Protein AF-A0A327J1Z2-F1 (afdb_monomer_lite)

Radius of gyration: 12.58 Å; chains: 1; bounding box: 40×20×29 Å

Sequence (59 aa):
KEKIGTHTLRKTFGYHAHKNGYDITLIQKLFNHSSPSVTLRYIGITQDKLDDVYMSLDL

pLDDT: mean 87.51, std 11.82, range [52.09, 97.62]

Structure (mmCIF, N/CA/C/O backbone):
data_AF-A0A327J1Z2-F1
#
_entry.id   AF-A0A327J1Z2-F1
#
loop_
_atom_site.group_PDB
_atom_site.id
_atom_site.type_symbol
_atom_site.label_atom_id
_atom_site.label_alt_id
_atom_site.label_comp_id
_atom_site.label_asym_id
_atom_site.label_entity_id
_atom_site.label_seq_id
_atom_site.pdbx_PDB_ins_code
_atom_site.Cartn_x
_atom_site.Cartn_y
_atom_site.Cartn_z
_atom_site.occupancy
_atom_site.B_iso_or_equiv
_atom_site.auth_seq_id
_atom_site.auth_comp_id
_atom_site.auth_asym_id
_atom_site.auth_atom_id
_atom_site.pdbx_PDB_model_num
ATOM 1 N N . LYS A 1 1 ? 6.653 -6.725 18.928 1.00 52.09 1 LYS A N 1
ATOM 2 C CA . LYS A 1 1 ? 7.579 -5.586 18.700 1.00 52.09 1 LYS A CA 1
ATOM 3 C C . LYS A 1 1 ? 7.619 -5.333 17.197 1.00 52.09 1 LYS A C 1
ATOM 5 O O . LYS A 1 1 ? 8.119 -6.196 16.482 1.00 52.09 1 LYS A O 1
ATOM 10 N N . 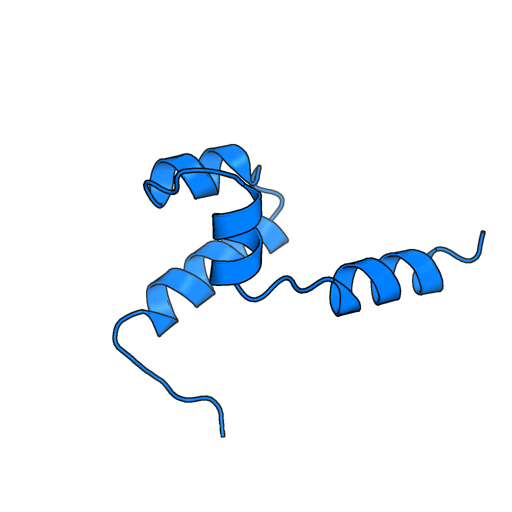GLU A 1 2 ? 7.008 -4.254 16.708 1.00 66.75 2 GLU A N 1
ATOM 11 C CA . GLU A 1 2 ? 7.079 -3.927 15.278 1.00 66.75 2 GLU A CA 1
ATOM 12 C C . GLU A 1 2 ? 8.531 -3.628 14.894 1.00 66.75 2 GLU A C 1
ATOM 14 O O . GLU A 1 2 ? 9.245 -2.921 15.607 1.00 66.75 2 GLU A O 1
ATOM 19 N N . LYS A 1 3 ? 9.003 -4.236 13.803 1.00 79.12 3 LYS A N 1
ATOM 20 C CA . LYS A 1 3 ? 10.375 -4.050 13.328 1.00 79.12 3 LYS A CA 1
ATOM 21 C C . LYS A 1 3 ? 10.428 -2.768 12.500 1.00 79.12 3 LYS A C 1
ATOM 23 O O . LYS A 1 3 ? 9.856 -2.713 11.412 1.00 79.12 3 LYS A O 1
ATOM 28 N N . ILE A 1 4 ? 11.117 -1.751 13.013 1.00 86.94 4 ILE A N 1
ATOM 29 C CA . ILE A 1 4 ? 11.429 -0.539 12.251 1.00 86.94 4 ILE A CA 1
ATOM 30 C C . ILE A 1 4 ? 12.593 -0.866 11.312 1.00 86.94 4 ILE A C 1
ATOM 32 O O . ILE A 1 4 ? 13.644 -1.325 11.752 1.00 86.94 4 ILE A O 1
ATOM 36 N N . GLY A 1 5 ? 12.391 -0.654 10.017 1.00 91.06 5 GLY A N 1
ATOM 37 C CA . GLY A 1 5 ? 13.391 -0.831 8.972 1.00 91.06 5 GLY A CA 1
ATOM 38 C C . GLY A 1 5 ? 13.335 0.306 7.956 1.00 91.06 5 GLY A C 1
ATOM 39 O O . GLY A 1 5 ? 12.516 1.219 8.059 1.00 91.06 5 GLY A O 1
ATOM 40 N N . THR A 1 6 ? 14.179 0.232 6.930 1.00 93.62 6 THR A N 1
ATOM 41 C CA . THR A 1 6 ? 14.344 1.284 5.905 1.00 93.62 6 THR A CA 1
ATOM 42 C C . THR A 1 6 ? 13.054 1.632 5.154 1.00 93.62 6 THR A C 1
ATOM 44 O O . THR A 1 6 ? 12.886 2.751 4.681 1.00 93.62 6 THR A O 1
ATOM 47 N N . HIS A 1 7 ? 12.105 0.696 5.085 1.00 93.75 7 HIS A N 1
ATOM 48 C CA . HIS A 1 7 ? 10.816 0.881 4.418 1.00 93.75 7 HIS A CA 1
ATOM 49 C C . HIS A 1 7 ? 9.684 1.329 5.348 1.00 93.75 7 HIS A C 1
ATOM 51 O O . HIS A 1 7 ? 8.603 1.643 4.850 1.00 93.75 7 HIS A O 1
ATOM 57 N N . THR A 1 8 ? 9.892 1.357 6.669 1.00 93.69 8 THR A N 1
ATOM 58 C CA . THR A 1 8 ? 8.819 1.619 7.643 1.00 93.69 8 THR A CA 1
ATOM 59 C C . THR A 1 8 ? 8.154 2.964 7.384 1.00 93.69 8 THR A C 1
ATOM 61 O O . THR A 1 8 ? 6.945 2.994 7.199 1.00 93.69 8 THR A O 1
ATOM 64 N N . LEU A 1 9 ? 8.928 4.042 7.222 1.00 95.00 9 LEU A N 1
ATOM 65 C CA . LEU A 1 9 ? 8.378 5.374 6.931 1.00 95.00 9 LEU A CA 1
ATOM 66 C C . LEU A 1 9 ? 7.551 5.402 5.641 1.00 95.00 9 LEU A C 1
ATOM 68 O O . LEU A 1 9 ? 6.465 5.974 5.610 1.00 95.00 9 LEU A O 1
ATOM 72 N N . ARG A 1 10 ? 8.024 4.735 4.581 1.00 95.75 10 ARG A N 1
ATOM 73 C CA . ARG A 1 10 ? 7.306 4.661 3.300 1.00 95.75 10 ARG A CA 1
ATOM 74 C C . ARG A 1 10 ? 5.985 3.900 3.436 1.00 95.75 10 ARG A C 1
ATOM 76 O O . ARG A 1 10 ? 4.983 4.313 2.862 1.00 95.75 10 ARG A O 1
ATOM 83 N N . LYS A 1 11 ? 5.968 2.807 4.203 1.00 94.75 11 LYS A N 1
ATOM 84 C CA . LYS A 1 11 ? 4.751 2.033 4.493 1.00 94.75 11 LYS A CA 1
ATOM 85 C C . LYS A 1 11 ? 3.761 2.844 5.323 1.00 94.75 11 LYS A C 1
ATOM 87 O O . LYS A 1 11 ? 2.592 2.914 4.959 1.00 94.75 11 LYS A O 1
ATOM 92 N N . THR A 1 12 ? 4.247 3.506 6.373 1.00 94.00 12 THR A N 1
ATOM 93 C CA . THR A 1 12 ? 3.454 4.397 7.229 1.00 94.00 12 THR A CA 1
ATOM 94 C C . THR A 1 12 ? 2.832 5.525 6.411 1.00 94.00 12 THR A C 1
ATOM 96 O O . THR A 1 12 ? 1.627 5.733 6.491 1.00 94.00 12 THR A O 1
ATOM 99 N N . PHE A 1 13 ? 3.609 6.189 5.552 1.00 95.94 13 PHE A N 1
ATOM 100 C CA . PHE A 1 13 ? 3.092 7.211 4.643 1.00 95.94 13 PHE A CA 1
ATOM 101 C C . PHE A 1 13 ? 1.949 6.675 3.768 1.00 95.94 13 PHE A C 1
ATOM 103 O O . PHE A 1 13 ? 0.876 7.270 3.733 1.00 95.94 13 PHE A O 1
ATOM 110 N N . GLY A 1 14 ? 2.151 5.535 3.099 1.00 95.56 14 GLY A N 1
ATOM 111 C CA . GLY A 1 14 ? 1.133 4.960 2.215 1.00 95.56 14 GLY A CA 1
ATOM 112 C C . GLY A 1 14 ? -0.137 4.543 2.955 1.00 95.56 14 GLY A C 1
ATOM 113 O O . GLY A 1 14 ? -1.237 4.770 2.461 1.00 95.56 14 GLY A O 1
ATOM 114 N N . TYR A 1 15 ? 0.010 3.996 4.164 1.00 94.56 15 TYR A N 1
ATOM 115 C CA . TYR A 1 15 ? -1.112 3.657 5.036 1.00 94.56 15 TYR A CA 1
ATOM 116 C C . TYR A 1 15 ? -1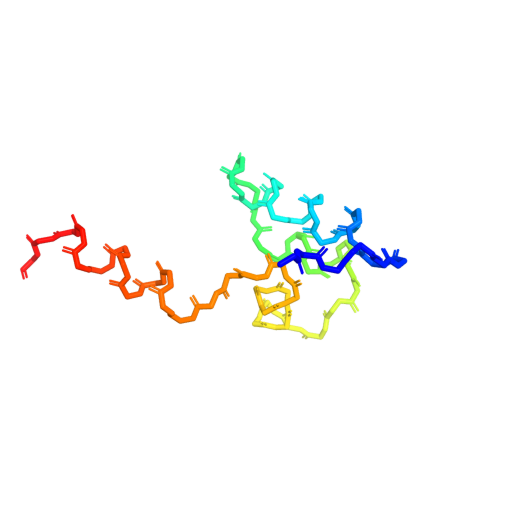.932 4.895 5.423 1.00 94.56 15 TYR A C 1
ATOM 118 O O . TYR A 1 15 ? -3.156 4.892 5.292 1.00 94.56 15 TYR A O 1
ATOM 126 N N . HIS A 1 16 ? -1.271 5.974 5.853 1.00 94.75 16 HIS A N 1
ATOM 127 C CA . HIS A 1 16 ? -1.957 7.215 6.216 1.00 94.75 16 HIS A CA 1
ATOM 128 C C . HIS A 1 16 ? -2.576 7.919 5.008 1.00 94.75 16 HIS A C 1
ATOM 130 O O . HIS A 1 16 ? -3.684 8.433 5.126 1.00 94.75 16 HIS A O 1
ATOM 136 N N . ALA A 1 17 ? -1.919 7.904 3.847 1.00 95.75 17 ALA A N 1
ATOM 137 C CA . ALA A 1 17 ? -2.495 8.429 2.613 1.00 95.75 17 ALA A CA 1
ATOM 138 C C . ALA A 1 17 ? -3.801 7.697 2.265 1.00 95.75 17 ALA A C 1
ATOM 140 O O . ALA A 1 17 ? -4.828 8.339 2.067 1.00 95.75 17 ALA A O 1
ATOM 141 N N . HIS A 1 18 ? -3.801 6.362 2.299 1.00 93.94 18 HIS A N 1
ATOM 142 C CA . HIS A 1 18 ? -5.015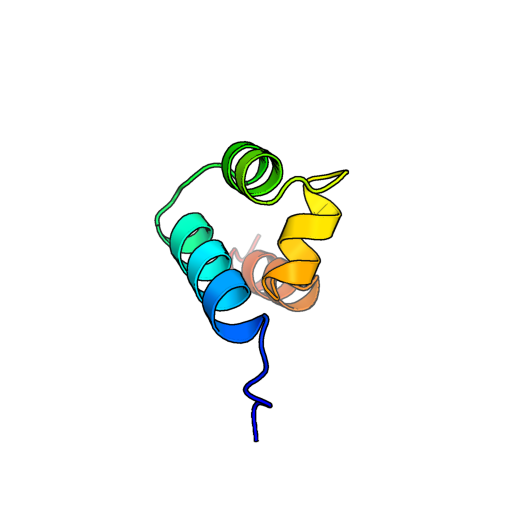 5.583 2.054 1.00 93.94 18 HIS A CA 1
ATOM 143 C C . HIS A 1 18 ? -6.108 5.878 3.096 1.00 93.94 18 HIS A C 1
ATOM 145 O O . HIS A 1 18 ? -7.261 6.105 2.744 1.00 93.94 18 HIS A O 1
ATOM 151 N N . LYS A 1 19 ? -5.748 5.951 4.386 1.00 90.50 19 LYS A N 1
ATOM 152 C CA . LYS A 1 19 ? -6.691 6.276 5.473 1.00 90.50 19 LYS A CA 1
ATOM 153 C C . LYS A 1 19 ? -7.291 7.685 5.352 1.00 90.50 19 LYS A C 1
ATOM 155 O O . LYS A 1 19 ? -8.431 7.888 5.750 1.00 90.50 19 LYS A O 1
ATOM 160 N N . ASN A 1 20 ? -6.549 8.638 4.791 1.00 93.94 20 ASN A N 1
ATOM 161 C CA . ASN A 1 20 ? -7.015 10.004 4.543 1.00 93.94 20 ASN A CA 1
ATOM 162 C C . ASN A 1 20 ? -7.890 10.128 3.279 1.00 93.94 20 ASN A C 1
ATOM 164 O O . ASN A 1 20 ? -8.235 11.243 2.896 1.00 93.94 20 ASN A O 1
ATOM 168 N N . GLY A 1 21 ? -8.237 9.012 2.627 1.00 91.62 21 GLY A N 1
ATOM 169 C CA . GLY A 1 21 ? -9.146 8.980 1.480 1.00 91.62 21 GLY A CA 1
ATOM 170 C C . GLY A 1 21 ? -8.474 9.141 0.116 1.00 91.62 21 GLY A C 1
ATOM 171 O O . GLY A 1 21 ? -9.171 9.325 -0.878 1.00 91.62 21 GLY A O 1
ATOM 172 N N . TYR A 1 22 ? -7.141 9.074 0.033 1.00 95.06 22 TYR A N 1
ATOM 173 C CA . TYR A 1 22 ? -6.462 9.086 -1.264 1.00 95.06 22 TYR A CA 1
ATOM 174 C C . TYR A 1 22 ? -6.614 7.745 -1.984 1.00 95.06 22 TYR A C 1
ATOM 176 O O . TYR A 1 22 ? -6.452 6.678 -1.390 1.00 95.06 22 TYR A O 1
ATOM 184 N N . ASP A 1 23 ? -6.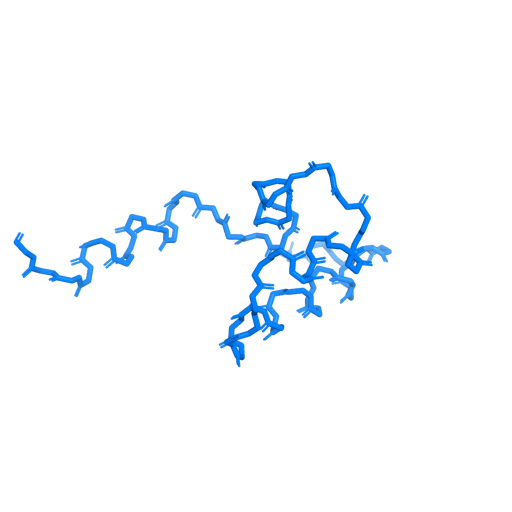857 7.819 -3.294 1.00 94.75 23 ASP A N 1
ATOM 185 C CA . ASP A 1 23 ? -7.044 6.648 -4.147 1.00 94.75 23 ASP A CA 1
ATOM 186 C C . ASP A 1 23 ? -5.798 5.740 -4.165 1.00 94.75 23 ASP A C 1
ATOM 188 O O . ASP A 1 23 ? -4.658 6.189 -4.349 1.00 94.75 23 ASP A O 1
ATOM 192 N N . ILE A 1 24 ? -6.014 4.431 -4.007 1.00 94.94 24 ILE A N 1
ATOM 193 C CA . ILE A 1 24 ? -4.944 3.428 -3.958 1.00 94.94 24 ILE A CA 1
ATOM 194 C C . ILE A 1 24 ? -4.111 3.375 -5.249 1.00 94.94 24 ILE A C 1
ATOM 196 O O . ILE A 1 24 ? -2.920 3.067 -5.194 1.00 94.94 24 ILE A O 1
ATOM 200 N N . THR A 1 25 ? -4.687 3.715 -6.404 1.00 96.19 25 THR A N 1
ATOM 201 C CA . THR A 1 25 ? -3.997 3.776 -7.701 1.00 96.19 25 THR A CA 1
ATOM 202 C C . THR A 1 25 ? -3.025 4.955 -7.776 1.00 96.19 25 THR A C 1
ATOM 204 O O . THR A 1 25 ? -1.959 4.838 -8.386 1.00 96.19 25 THR A O 1
ATOM 207 N N . LEU A 1 26 ? -3.323 6.072 -7.099 1.00 96.75 26 LEU A N 1
ATOM 208 C CA . LEU A 1 26 ? -2.391 7.196 -6.963 1.00 96.75 26 LEU A CA 1
ATOM 209 C C . LEU A 1 26 ? -1.202 6.798 -6.090 1.00 96.75 26 LEU A C 1
ATOM 211 O O . LEU A 1 26 ? -0.050 7.023 -6.463 1.00 96.75 26 LEU A O 1
ATOM 215 N N . ILE A 1 27 ? -1.475 6.136 -4.963 1.00 95.94 27 ILE A N 1
ATOM 216 C CA . ILE A 1 27 ? -0.437 5.633 -4.056 1.00 95.94 27 ILE A CA 1
ATOM 217 C C . ILE A 1 27 ? 0.409 4.559 -4.758 1.00 95.94 27 ILE A C 1
ATOM 219 O O . ILE A 1 27 ? 1.631 4.548 -4.622 1.00 95.94 27 ILE A O 1
ATOM 223 N N . GLN A 1 28 ? -0.206 3.696 -5.572 1.00 97.44 28 GLN A N 1
ATOM 224 C CA . GLN A 1 28 ? 0.496 2.713 -6.398 1.00 97.44 28 GLN A CA 1
ATOM 225 C C . GLN A 1 28 ? 1.480 3.385 -7.362 1.00 97.44 28 GLN A C 1
ATOM 227 O O . GLN A 1 28 ? 2.639 2.970 -7.419 1.00 97.44 28 GLN A O 1
ATOM 232 N N . LYS A 1 29 ? 1.042 4.417 -8.099 1.00 97.50 29 LYS A N 1
ATOM 233 C CA . LYS A 1 29 ? 1.910 5.174 -9.017 1.00 97.50 29 LYS A CA 1
ATOM 234 C C . LYS A 1 29 ? 3.058 5.847 -8.268 1.00 97.50 29 LYS A C 1
ATOM 236 O O . LYS A 1 29 ? 4.205 5.723 -8.684 1.00 97.50 29 LYS A O 1
ATOM 241 N N . LEU A 1 30 ? 2.773 6.474 -7.126 1.00 96.69 30 LEU A N 1
ATOM 242 C CA . LEU A 1 30 ? 3.788 7.086 -6.264 1.00 96.69 30 LEU A CA 1
ATOM 243 C C . LEU A 1 30 ? 4.814 6.060 -5.759 1.00 96.69 30 LEU A C 1
ATOM 245 O O . LEU A 1 30 ? 5.998 6.363 -5.586 1.00 96.69 30 LEU A O 1
ATOM 249 N N . PHE A 1 31 ? 4.360 4.832 -5.512 1.00 96.81 31 PHE A N 1
ATOM 250 C CA . PHE A 1 31 ? 5.223 3.752 -5.063 1.00 96.81 31 PHE A CA 1
ATOM 251 C C . PHE A 1 31 ? 5.923 2.981 -6.172 1.00 96.81 31 PHE A C 1
ATOM 253 O O . PHE A 1 31 ? 6.839 2.219 -5.860 1.00 96.81 31 PHE A O 1
ATOM 260 N N . ASN A 1 32 ? 5.564 3.238 -7.430 1.00 97.62 32 ASN A N 1
ATOM 261 C CA . ASN A 1 32 ? 6.009 2.487 -8.595 1.00 97.62 32 ASN A CA 1
ATOM 262 C C . ASN A 1 32 ? 5.744 0.975 -8.452 1.00 97.62 32 ASN A C 1
ATOM 264 O O . ASN A 1 32 ? 6.591 0.138 -8.755 1.00 97.62 32 ASN A O 1
ATOM 268 N N . HIS A 1 33 ? 4.572 0.621 -7.922 1.00 97.56 33 HIS A N 1
ATOM 269 C CA . HIS A 1 33 ? 4.150 -0.770 -7.790 1.00 97.56 33 HIS A CA 1
ATOM 270 C C . HIS A 1 33 ? 3.406 -1.250 -9.038 1.00 97.56 33 HIS A C 1
ATOM 272 O O . HIS A 1 33 ? 2.691 -0.492 -9.695 1.00 97.56 33 HIS A O 1
ATOM 278 N N . SER A 1 34 ? 3.524 -2.544 -9.329 1.00 96.88 34 SER A N 1
ATOM 279 C CA . SER A 1 34 ? 2.918 -3.168 -10.510 1.00 96.88 34 SER A CA 1
ATOM 280 C C . SER A 1 34 ? 1.393 -3.266 -10.448 1.00 96.88 34 SER A C 1
ATOM 282 O O . SER A 1 34 ? 0.748 -3.364 -11.486 1.00 96.88 34 SER A O 1
ATOM 284 N N . SER A 1 35 ? 0.801 -3.245 -9.252 1.00 96.31 35 SER A N 1
ATOM 285 C CA . SER A 1 35 ? -0.649 -3.342 -9.072 1.00 96.31 35 SER A CA 1
ATOM 286 C C . SER A 1 35 ? -1.110 -2.754 -7.730 1.00 96.31 35 SER A C 1
ATOM 288 O O . SER A 1 35 ? -0.308 -2.658 -6.791 1.00 96.31 35 SER A O 1
ATOM 290 N N . PRO A 1 36 ? -2.401 -2.393 -7.593 1.00 94.81 36 PRO A N 1
ATOM 291 C CA . PRO A 1 36 ? -2.961 -1.912 -6.329 1.00 94.81 36 PRO A CA 1
ATOM 292 C C . PRO A 1 36 ? -2.852 -2.936 -5.193 1.00 94.81 36 PRO A C 1
ATOM 294 O O . PRO A 1 36 ? -2.585 -2.563 -4.053 1.00 94.81 36 PRO A O 1
ATOM 297 N N . SER A 1 37 ? -2.986 -4.231 -5.500 1.00 93.25 37 SER A N 1
ATOM 298 C CA . SER A 1 37 ? -2.876 -5.315 -4.514 1.00 93.25 37 SER A CA 1
ATOM 299 C C . SER A 1 37 ? -1.487 -5.375 -3.871 1.00 93.25 37 SER A C 1
ATOM 301 O O . SER A 1 37 ? -1.373 -5.560 -2.658 1.00 93.25 37 SER A O 1
ATOM 303 N N . VAL A 1 38 ? -0.424 -5.128 -4.649 1.00 94.94 38 VAL A N 1
ATOM 304 C CA . VAL A 1 38 ? 0.944 -4.995 -4.122 1.00 94.94 38 VAL A CA 1
ATOM 305 C C . VAL A 1 38 ? 1.032 -3.825 -3.145 1.00 94.94 38 VAL A C 1
ATOM 307 O O . VAL A 1 38 ? 1.630 -3.967 -2.080 1.00 94.94 38 VAL A O 1
ATOM 310 N N . THR A 1 39 ? 0.402 -2.691 -3.458 1.00 95.62 39 THR A N 1
ATOM 311 C CA . THR A 1 39 ? 0.363 -1.518 -2.572 1.00 95.62 39 THR A CA 1
ATOM 312 C C . THR A 1 39 ? -0.381 -1.802 -1.274 1.00 95.62 39 THR A C 1
ATOM 314 O O . THR A 1 39 ? 0.175 -1.523 -0.215 1.00 95.62 39 THR A O 1
ATOM 317 N N . LEU A 1 40 ? -1.572 -2.407 -1.333 1.00 93.38 40 LEU A N 1
ATOM 318 C CA . LEU A 1 40 ? -2.366 -2.777 -0.153 1.00 93.38 40 LEU A CA 1
ATOM 319 C C . LEU A 1 40 ? -1.583 -3.702 0.784 1.00 93.38 40 LEU A C 1
ATOM 321 O O . LEU A 1 40 ? -1.439 -3.419 1.976 1.00 93.38 40 LEU A O 1
ATOM 325 N N . ARG A 1 41 ? -0.964 -4.748 0.223 1.00 92.31 41 ARG A N 1
ATOM 326 C CA . ARG A 1 41 ? -0.096 -5.655 0.979 1.00 92.31 41 ARG A CA 1
ATOM 327 C C . ARG A 1 41 ? 1.118 -4.931 1.562 1.00 92.31 41 ARG A C 1
ATOM 329 O O . ARG A 1 41 ? 1.493 -5.180 2.704 1.00 92.31 41 ARG A O 1
ATOM 336 N N . TYR A 1 42 ? 1.741 -4.037 0.794 1.00 93.81 42 TYR A N 1
ATOM 337 C CA . TYR A 1 42 ? 2.924 -3.290 1.224 1.00 93.81 42 TYR A CA 1
ATOM 338 C C . TYR A 1 42 ? 2.640 -2.380 2.429 1.00 93.81 42 TYR A C 1
ATOM 340 O O . TYR A 1 42 ? 3.476 -2.309 3.333 1.00 93.81 42 TYR A O 1
ATOM 348 N N . ILE A 1 43 ? 1.470 -1.731 2.466 1.00 93.50 43 ILE A N 1
ATOM 349 C CA . ILE A 1 43 ? 1.037 -0.840 3.560 1.00 93.50 43 ILE A CA 1
ATOM 350 C C . ILE A 1 43 ? 0.313 -1.572 4.706 1.00 93.50 43 ILE A C 1
ATOM 352 O O . ILE A 1 43 ? -0.114 -0.929 5.661 1.00 93.50 43 ILE A O 1
ATOM 356 N N . GLY A 1 44 ? 0.191 -2.902 4.645 1.00 88.50 44 GLY A N 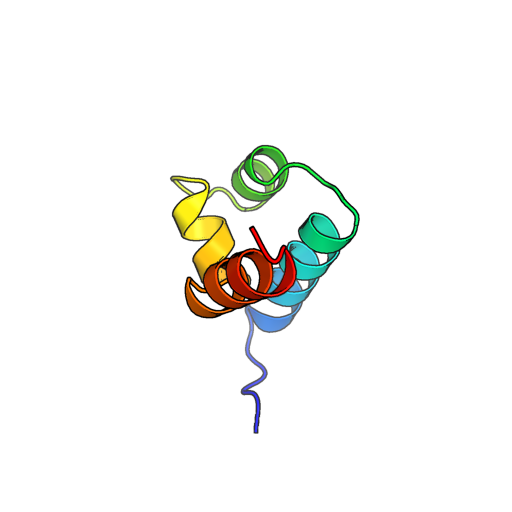1
ATOM 357 C CA . GLY A 1 44 ? -0.394 -3.705 5.724 1.00 88.50 44 GLY A CA 1
ATOM 358 C C . GLY A 1 44 ? -1.921 -3.616 5.818 1.00 88.50 44 GLY A C 1
ATOM 359 O O . GLY A 1 44 ? -2.481 -3.683 6.917 1.00 88.50 44 GLY A O 1
ATOM 360 N N . ILE A 1 45 ? -2.599 -3.434 4.683 1.00 84.94 45 ILE A N 1
ATOM 361 C CA . ILE A 1 45 ? -4.034 -3.705 4.558 1.00 84.94 45 ILE A CA 1
ATOM 362 C C . ILE A 1 45 ? -4.154 -5.155 4.084 1.00 84.94 45 ILE A C 1
ATOM 364 O O . ILE A 1 45 ? -3.935 -5.454 2.910 1.00 84.94 45 ILE A O 1
ATOM 368 N N . THR A 1 46 ? -4.376 -6.062 5.036 1.00 77.56 46 THR A N 1
ATOM 369 C CA . THR A 1 46 ? -4.576 -7.496 4.795 1.00 77.56 46 THR A CA 1
ATOM 370 C C . THR A 1 46 ? -6.055 -7.816 4.634 1.00 77.56 46 THR A C 1
ATOM 372 O O . THR A 1 46 ? -6.911 -7.001 4.979 1.00 77.56 46 T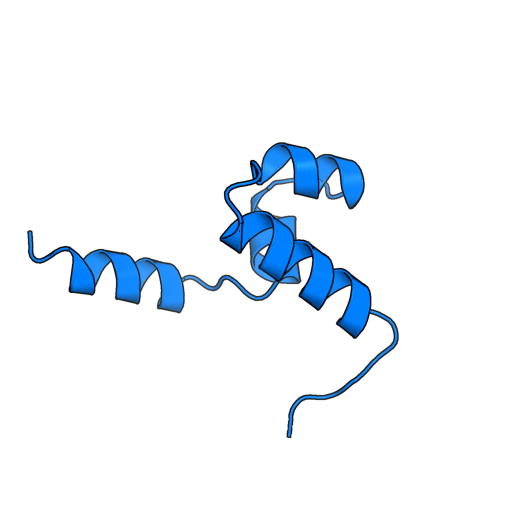HR A O 1
ATOM 375 N N . GLN A 1 47 ? -6.333 -9.013 4.116 1.00 64.56 47 GLN A N 1
ATOM 376 C CA . GLN A 1 47 ? -7.684 -9.548 3.981 1.00 64.56 47 GLN A CA 1
ATOM 377 C C . GLN A 1 47 ? -8.453 -9.486 5.310 1.00 64.56 47 GLN A C 1
ATOM 379 O O . GLN A 1 47 ? -9.587 -9.040 5.308 1.00 64.56 47 GLN A O 1
ATOM 384 N N . ASP A 1 48 ? -7.791 -9.735 6.442 1.00 61.19 48 ASP A N 1
ATOM 385 C CA . ASP A 1 48 ? -8.405 -9.652 7.777 1.00 61.19 48 ASP A CA 1
ATOM 386 C C . ASP A 1 48 ? -9.047 -8.282 8.071 1.00 61.19 48 ASP A C 1
ATOM 388 O O . ASP A 1 48 ? -10.106 -8.207 8.677 1.00 61.19 48 ASP A O 1
ATOM 392 N N . LYS A 1 49 ? -8.456 -7.178 7.586 1.00 70.38 49 LYS A N 1
ATOM 393 C CA . LYS A 1 49 ? -9.059 -5.839 7.735 1.00 70.38 49 LYS A CA 1
ATOM 394 C C . LYS A 1 49 ? -10.254 -5.624 6.811 1.00 70.38 49 LYS A C 1
ATOM 396 O O . LYS A 1 49 ? -11.110 -4.802 7.117 1.00 70.38 49 LYS A O 1
ATOM 401 N N . LEU A 1 50 ? -10.275 -6.282 5.653 1.00 72.62 50 LEU A N 1
ATOM 402 C CA . LEU A 1 50 ? -11.432 -6.259 4.758 1.00 72.62 50 LEU A CA 1
ATOM 403 C C . LEU A 1 50 ? -12.573 -7.078 5.362 1.00 72.62 50 LEU A C 1
ATOM 405 O O . LEU A 1 50 ? -13.719 -6.644 5.310 1.00 72.62 50 LEU A O 1
ATOM 409 N N . ASP A 1 51 ? -12.235 -8.204 5.985 1.00 71.75 51 ASP A N 1
ATOM 410 C CA . ASP A 1 51 ? -13.176 -9.070 6.683 1.00 71.75 51 ASP A CA 1
ATOM 411 C C . ASP A 1 51 ? -13.756 -8.351 7.914 1.00 71.75 51 ASP A C 1
ATOM 413 O O . ASP A 1 51 ? -14.967 -8.370 8.103 1.00 71.75 51 ASP A O 1
ATOM 417 N N . ASP A 1 52 ? -12.947 -7.603 8.677 1.00 76.12 52 ASP A N 1
ATOM 418 C CA . ASP A 1 52 ? -13.432 -6.740 9.767 1.00 76.12 52 ASP A CA 1
ATOM 419 C C . ASP A 1 52 ? -14.426 -5.678 9.269 1.00 76.12 52 ASP A C 1
ATOM 421 O O . ASP A 1 52 ? -15.454 -5.440 9.902 1.00 76.12 52 ASP A O 1
ATOM 425 N N . VAL A 1 53 ? -14.146 -5.039 8.124 1.00 76.19 53 VAL A N 1
ATOM 426 C CA . VAL A 1 53 ? -15.078 -4.079 7.510 1.00 76.19 53 VAL A CA 1
ATOM 427 C C . VAL A 1 53 ? -16.378 -4.780 7.121 1.00 76.19 53 VAL A C 1
ATOM 429 O O . VAL A 1 53 ? -17.451 -4.263 7.419 1.00 76.19 53 VAL A O 1
ATOM 432 N N . TYR A 1 54 ? -16.292 -5.961 6.509 1.00 75.38 54 TYR A N 1
ATOM 433 C CA . TYR A 1 54 ? -17.456 -6.751 6.115 1.00 75.38 54 TYR A CA 1
ATOM 434 C C . TYR A 1 54 ? -18.317 -7.150 7.321 1.00 75.38 54 TYR A C 1
ATOM 436 O O . TYR A 1 54 ? -19.524 -6.935 7.302 1.00 75.38 54 TYR A O 1
ATOM 444 N N . MET A 1 55 ? -17.694 -7.634 8.400 1.00 80.44 55 MET A N 1
ATOM 445 C CA . MET A 1 55 ? -18.373 -7.972 9.655 1.00 80.44 55 MET A CA 1
ATOM 446 C C . MET A 1 55 ? -18.965 -6.741 10.351 1.00 80.44 55 MET A C 1
ATOM 448 O O . MET A 1 55 ? -20.022 -6.830 10.960 1.00 80.44 55 MET A O 1
ATOM 452 N N . SER A 1 56 ? -18.310 -5.579 10.261 1.00 80.50 56 SER A N 1
ATOM 453 C CA . SER A 1 56 ? -18.810 -4.335 10.864 1.00 80.50 56 SER A CA 1
ATOM 454 C C . SER A 1 56 ? -20.001 -3.717 10.130 1.00 80.50 56 SER A C 1
ATOM 456 O O . SER A 1 56 ? -20.670 -2.843 10.680 1.00 80.50 56 SER A O 1
ATOM 458 N N . LEU A 1 57 ? -20.238 -4.128 8.882 1.00 79.06 57 LEU A N 1
ATOM 459 C CA . LEU A 1 57 ? -21.316 -3.607 8.048 1.00 79.06 57 LEU A CA 1
ATOM 460 C C . LEU A 1 57 ? -22.653 -4.343 8.250 1.00 79.06 57 LEU A C 1
ATOM 462 O O . LEU A 1 57 ? -23.589 -3.955 7.560 1.00 79.06 57 LEU A O 1
ATOM 466 N N . ASP A 1 58 ? -22.740 -5.326 9.170 1.00 60.50 58 ASP A N 1
ATOM 467 C CA . ASP A 1 58 ? -23.955 -6.072 9.582 1.00 60.50 58 ASP A CA 1
ATOM 468 C C . ASP A 1 58 ? -25.049 -6.103 8.488 1.00 60.50 58 ASP A C 1
ATOM 470 O O . ASP A 1 58 ? -26.099 -5.459 8.595 1.00 60.50 58 ASP A O 1
ATOM 474 N N . LEU A 1 59 ? -24.753 -6.824 7.399 1.00 58.12 59 LEU A N 1
ATOM 475 C CA . LEU A 1 59 ? -25.679 -7.142 6.303 1.00 58.12 59 LEU A CA 1
ATOM 476 C C . LEU A 1 59 ? -26.280 -8.536 6.485 1.00 58.12 59 LEU A C 1
ATOM 478 O O . LEU A 1 59 ? -25.500 -9.484 6.734 1.00 58.12 59 LEU A O 1
#

Foldseek 3Di:
DDDDDPCPVVLCVLLVCVVVPHDLVVNCVVVVHPDSVCSCVSNPVDVVVVVVVVVVVPD

Secondary structure (DSSP, 8-state):
-----TTHHHHHHHHHHHHTT--HHHHHHHHT-SSHHHHHHHTT--HHHHHHHHHHT--